Protein AF-A0ABD2MYH6-F1 (afdb_monomer)

pLDDT: mean 81.98, std 14.26, range [45.81, 97.25]

Solvent-accessible surface area (backbone atoms only — not comparable to full-atom values): 6704 Å² total; per-residue (Å²): 115,68,69,63,50,51,54,53,49,54,50,49,54,50,49,52,52,52,50,51,50,56,50,49,53,55,48,53,53,48,50,55,53,48,52,44,49,50,54,25,48,55,22,52,77,70,66,36,63,67,57,22,48,52,36,52,44,59,73,54,46,82,74,52,74,79,69,76,83,60,50,56,44,98,89,66,47,72,51,85,48,70,70,59,43,53,52,52,50,51,51,52,50,63,76,69,47,91,63,75,79,72,86,70,76,77,80,81,76,79,81,126

Secondary structure (DSSP, 8-state):
-HHHHHHHHHHHHHHHHHHHHHHHHHHHHHHHHHHHHHHHHHHHHTT-HHHHHHHHHHHHHTT-------PBPTTSPBP-SHHHHHHHHHHHHHHH-------S--------

Radius of gyration: 27.97 Å; Cα contacts (8 Å, |Δi|>4): 38; chains: 1; bounding box: 56×51×84 Å

Structure (mmCIF, N/CA/C/O backbone):
data_AF-A0ABD2MYH6-F1
#
_entry.id   AF-A0ABD2MYH6-F1
#
loop_
_atom_site.group_PDB
_atom_site.id
_atom_site.type_symbol
_atom_site.label_atom_id
_atom_site.label_alt_id
_atom_site.label_comp_id
_atom_site.label_asym_id
_atom_site.label_entity_id
_atom_site.label_seq_id
_atom_site.pdbx_PDB_ins_code
_atom_site.Cartn_x
_atom_site.Cartn_y
_atom_site.Cartn_z
_atom_site.occupancy
_atom_site.B_iso_or_equiv
_atom_site.auth_seq_id
_atom_site.auth_comp_id
_atom_site.auth_asym_id
_atom_site.auth_atom_id
_atom_site.pdbx_PDB_model_num
ATOM 1 N N . MET A 1 1 ? 24.288 6.250 -42.002 1.00 59.28 1 MET A N 1
ATOM 2 C CA . MET A 1 1 ? 23.426 5.039 -42.004 1.00 59.28 1 MET A CA 1
ATOM 3 C C . MET A 1 1 ? 23.497 4.265 -40.683 1.00 59.28 1 MET A C 1
ATOM 5 O O . MET A 1 1 ? 22.442 4.050 -40.097 1.00 59.28 1 MET A O 1
ATOM 9 N N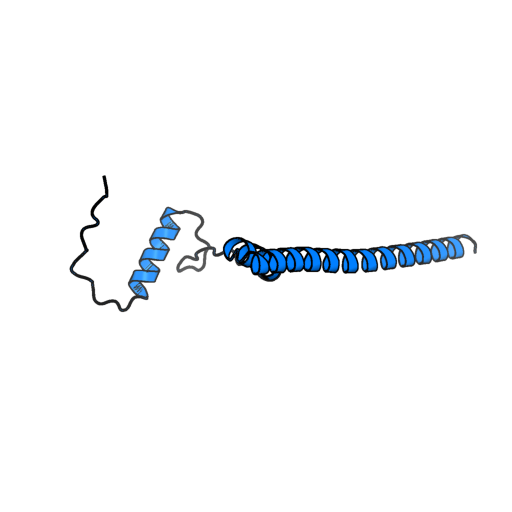 . LYS A 1 2 ? 24.693 3.926 -40.167 1.00 65.50 2 LYS A N 1
ATOM 10 C CA . LYS A 1 2 ? 24.880 3.158 -38.913 1.00 65.50 2 LYS A CA 1
ATOM 11 C C . LYS A 1 2 ? 24.293 3.826 -37.652 1.00 65.50 2 LYS A C 1
ATOM 13 O O . LYS A 1 2 ? 23.565 3.171 -36.916 1.00 65.50 2 LYS A O 1
ATOM 18 N N . ASP A 1 3 ? 24.460 5.138 -37.472 1.00 76.12 3 ASP A N 1
ATOM 19 C CA . ASP A 1 3 ? 23.901 5.865 -36.308 1.00 76.12 3 ASP A CA 1
ATOM 20 C C . ASP A 1 3 ? 22.373 5.832 -36.210 1.00 76.12 3 ASP A C 1
ATOM 22 O O . ASP A 1 3 ? 21.802 5.783 -35.120 1.00 76.12 3 ASP A O 1
ATOM 26 N N . LYS A 1 4 ? 21.680 5.841 -37.354 1.00 82.06 4 LYS A N 1
ATOM 27 C CA . LYS A 1 4 ? 20.212 5.785 -37.390 1.00 82.06 4 LYS A CA 1
ATOM 28 C C . LYS A 1 4 ? 19.701 4.389 -37.019 1.00 82.06 4 LYS A C 1
ATOM 30 O O . LYS A 1 4 ? 18.633 4.276 -36.422 1.00 82.06 4 LYS A O 1
ATOM 35 N N . GLN A 1 5 ? 20.460 3.345 -37.353 1.00 83.25 5 GLN A N 1
ATOM 36 C CA . GLN A 1 5 ? 20.192 1.974 -36.914 1.00 83.25 5 GLN A CA 1
ATOM 37 C C . GLN A 1 5 ? 20.462 1.805 -35.419 1.00 83.25 5 GLN A C 1
ATOM 39 O O . GLN A 1 5 ? 19.584 1.306 -34.726 1.00 83.25 5 GLN A O 1
ATOM 44 N N . MET A 1 6 ? 21.593 2.308 -34.912 1.00 88.25 6 MET A N 1
ATOM 45 C CA . MET A 1 6 ? 21.925 2.252 -33.483 1.00 88.25 6 MET A CA 1
ATOM 46 C C . MET A 1 6 ? 20.864 2.963 -32.629 1.00 88.25 6 MET A C 1
ATOM 48 O O . MET A 1 6 ? 20.346 2.398 -31.673 1.00 88.25 6 MET A O 1
ATOM 52 N N . LYS A 1 7 ? 20.438 4.172 -33.028 1.00 89.44 7 LYS A N 1
ATOM 53 C CA . LYS A 1 7 ? 19.351 4.894 -32.342 1.00 89.44 7 LYS A CA 1
ATOM 54 C C . LYS A 1 7 ? 18.035 4.114 -32.332 1.00 89.44 7 LYS A C 1
ATOM 56 O O . LYS A 1 7 ? 17.349 4.101 -31.317 1.00 89.44 7 LYS A O 1
ATOM 61 N N . ARG A 1 8 ? 17.673 3.469 -33.447 1.00 90.44 8 ARG A N 1
ATOM 62 C CA . ARG A 1 8 ? 16.462 2.634 -33.526 1.00 90.44 8 ARG A CA 1
ATOM 63 C C . ARG A 1 8 ? 16.560 1.396 -32.640 1.00 90.44 8 ARG A C 1
ATOM 65 O O . ARG A 1 8 ? 15.558 1.020 -32.048 1.00 90.44 8 ARG A O 1
ATOM 72 N N . GLN A 1 9 ? 17.737 0.786 -32.556 1.00 92.75 9 GLN A N 1
ATOM 73 C CA . GLN A 1 9 ? 17.976 -0.381 -31.717 1.00 92.75 9 GLN A CA 1
ATOM 74 C C . GLN A 1 9 ? 17.850 -0.016 -30.231 1.00 92.75 9 GLN A C 1
ATOM 76 O O . GLN A 1 9 ? 17.020 -0.592 -29.535 1.00 92.75 9 GLN A O 1
ATOM 81 N N . ASN A 1 10 ? 18.521 1.054 -29.800 1.00 92.06 10 ASN A N 1
ATOM 82 C CA . ASN A 1 10 ? 18.429 1.551 -28.424 1.00 92.06 10 ASN A CA 1
ATOM 83 C C . ASN A 1 10 ? 16.991 1.949 -28.039 1.00 92.06 10 ASN A C 1
ATOM 85 O O . ASN A 1 10 ? 16.566 1.742 -26.907 1.00 92.06 10 ASN A O 1
ATOM 89 N N . GLN A 1 11 ? 16.212 2.513 -28.972 1.00 92.75 11 GLN A N 1
ATOM 90 C CA . GLN A 1 11 ? 14.798 2.835 -28.732 1.00 92.75 11 GLN A CA 1
ATOM 91 C C . GLN A 1 11 ? 13.930 1.587 -28.536 1.00 92.75 11 GLN A C 1
ATOM 93 O O . GLN A 1 11 ? 13.025 1.612 -27.704 1.00 92.75 11 GLN A O 1
ATOM 98 N N . LYS A 1 12 ? 14.192 0.511 -29.287 1.00 95.56 12 LYS A N 1
ATOM 99 C CA . LYS A 1 12 ? 13.486 -0.766 -29.117 1.00 95.56 12 LYS A CA 1
ATOM 100 C C . LYS A 1 12 ? 13.807 -1.391 -27.766 1.00 95.56 12 LYS A C 1
ATOM 102 O O . LYS A 1 12 ? 12.885 -1.698 -27.022 1.00 95.56 12 LYS A O 1
ATOM 107 N N . GLU A 1 13 ? 15.087 -1.467 -27.417 1.00 95.44 13 GLU A N 1
ATOM 108 C CA . GLU A 1 13 ? 15.541 -2.002 -26.128 1.00 95.44 13 GLU A CA 1
ATOM 109 C C . GLU A 1 13 ? 14.956 -1.207 -24.954 1.00 95.44 13 GLU A C 1
ATOM 111 O O . GLU A 1 13 ? 14.435 -1.779 -23.997 1.00 95.44 13 GLU A O 1
ATOM 116 N N . TYR A 1 14 ? 14.936 0.127 -25.052 1.00 95.62 14 TYR A N 1
ATOM 117 C CA . TYR A 1 14 ? 14.288 0.967 -24.047 1.00 95.62 14 TYR A CA 1
ATOM 118 C C . TYR A 1 14 ? 12.782 0.689 -23.937 1.00 95.62 14 TYR A C 1
ATOM 120 O O . TYR A 1 14 ? 12.248 0.616 -22.829 1.00 95.62 14 TYR A O 1
ATOM 128 N N . ALA A 1 15 ? 12.084 0.528 -25.065 1.00 96.38 15 ALA A N 1
ATOM 129 C CA . ALA A 1 15 ? 10.656 0.225 -25.074 1.00 96.38 15 ALA A CA 1
ATOM 130 C C . ALA A 1 15 ? 10.360 -1.147 -24.449 1.00 96.38 15 ALA A C 1
ATOM 132 O O . ALA A 1 15 ? 9.428 -1.264 -23.655 1.00 96.38 15 ALA A O 1
ATOM 133 N N . GLU A 1 16 ? 11.171 -2.160 -24.749 1.00 96.50 16 GLU A N 1
ATOM 134 C CA . GLU A 1 16 ? 11.069 -3.504 -24.172 1.00 96.50 16 GLU A CA 1
ATOM 135 C C . GLU A 1 16 ? 11.266 -3.478 -22.653 1.00 96.50 16 GLU A C 1
ATOM 137 O O . GLU A 1 16 ? 10.396 -3.943 -21.910 1.00 96.50 16 GLU A O 1
ATOM 142 N N . CYS A 1 17 ? 12.333 -2.832 -22.174 1.00 96.38 17 CYS A N 1
ATOM 143 C CA . CYS A 1 17 ? 12.582 -2.646 -20.744 1.00 96.38 17 CYS A CA 1
ATOM 144 C C . CYS A 1 17 ? 11.451 -1.859 -20.061 1.00 96.38 17 CYS A C 1
ATOM 146 O O . CYS A 1 17 ? 10.958 -2.256 -19.006 1.00 96.38 17 CYS A O 1
ATOM 148 N N . SER A 1 18 ? 10.981 -0.772 -20.677 1.00 95.69 18 SER A N 1
ATOM 149 C CA . SER A 1 18 ? 9.851 0.034 -20.194 1.00 95.69 18 SER A CA 1
ATOM 150 C C . SER A 1 18 ? 8.569 -0.792 -20.052 1.00 95.69 18 SER A C 1
ATOM 152 O O . SER A 1 18 ? 7.868 -0.706 -19.037 1.00 95.69 18 SER A O 1
ATOM 154 N N . MET A 1 19 ? 8.261 -1.635 -21.040 1.00 96.94 19 MET A N 1
ATOM 1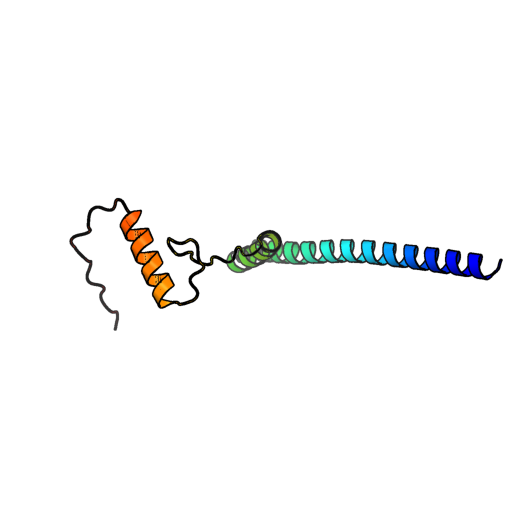55 C CA . MET A 1 19 ? 7.116 -2.540 -20.970 1.00 96.94 19 MET A CA 1
ATOM 156 C C . MET A 1 19 ? 7.278 -3.562 -19.847 1.00 96.94 19 MET A C 1
ATOM 158 O O . MET A 1 19 ? 6.340 -3.733 -19.065 1.00 96.94 19 MET A O 1
ATOM 162 N N . ALA A 1 20 ? 8.450 -4.189 -19.729 1.00 97.25 20 ALA A N 1
ATOM 163 C CA . ALA A 1 20 ? 8.741 -5.161 -18.679 1.00 97.25 20 ALA A CA 1
ATOM 164 C C . ALA A 1 20 ? 8.569 -4.548 -17.281 1.00 97.25 20 ALA A C 1
ATOM 166 O O . ALA A 1 20 ? 7.845 -5.098 -16.448 1.00 97.25 20 ALA A O 1
ATOM 167 N N . VAL A 1 21 ? 9.119 -3.351 -17.054 1.00 96.88 21 VAL A N 1
ATOM 168 C CA . VAL A 1 21 ? 8.961 -2.604 -15.796 1.00 96.88 21 VAL A CA 1
ATOM 169 C C . VAL A 1 21 ? 7.487 -2.320 -15.509 1.00 96.88 21 VAL A C 1
ATOM 171 O O . VAL A 1 21 ? 7.003 -2.579 -14.408 1.00 96.88 21 VAL A O 1
ATOM 174 N N . ARG A 1 22 ? 6.719 -1.849 -16.499 1.00 96.25 22 ARG A N 1
ATOM 175 C CA . ARG A 1 22 ? 5.280 -1.592 -16.321 1.00 96.25 22 ARG A CA 1
ATOM 176 C C . ARG A 1 22 ? 4.491 -2.862 -16.006 1.00 96.25 22 ARG A C 1
ATOM 178 O O . ARG A 1 22 ? 3.475 -2.781 -15.317 1.00 96.25 22 ARG A O 1
ATOM 185 N N . ILE A 1 23 ? 4.881 -4.014 -16.546 1.00 96.81 23 ILE A N 1
ATOM 186 C CA . ILE A 1 23 ? 4.253 -5.303 -16.229 1.00 96.81 23 ILE A CA 1
ATOM 187 C C . ILE A 1 23 ? 4.600 -5.707 -14.793 1.00 96.81 23 ILE A C 1
ATOM 189 O O . ILE A 1 23 ? 3.680 -6.007 -14.031 1.00 96.81 23 ILE A O 1
ATOM 193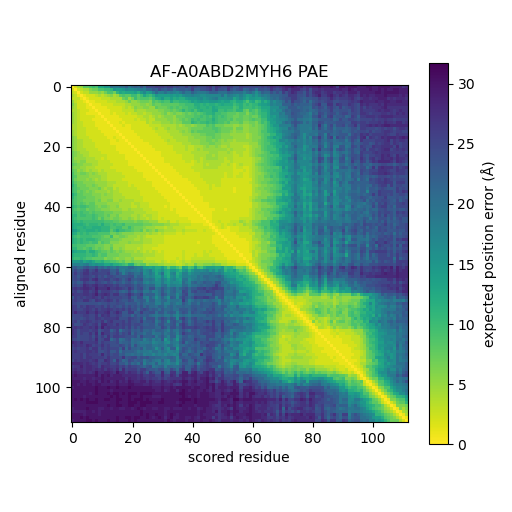 N N . SER A 1 24 ? 5.875 -5.614 -14.399 1.00 96.75 24 SER A N 1
ATOM 194 C CA . SER A 1 24 ? 6.326 -5.905 -13.032 1.00 96.75 24 SER A CA 1
ATOM 195 C C . SER A 1 24 ? 5.595 -5.048 -12.008 1.00 96.75 24 SER A C 1
ATOM 197 O O . SER A 1 24 ? 4.962 -5.587 -11.113 1.00 96.75 24 SER A O 1
ATOM 199 N N . ILE A 1 25 ? 5.531 -3.727 -12.209 1.00 96.75 25 ILE A N 1
ATOM 200 C CA . ILE A 1 25 ? 4.838 -2.811 -11.288 1.00 96.75 25 ILE A CA 1
ATOM 201 C C . ILE A 1 25 ? 3.366 -3.201 -11.107 1.00 96.75 25 ILE A C 1
ATOM 203 O O . ILE A 1 25 ? 2.816 -3.093 -10.011 1.00 96.75 25 ILE A O 1
ATOM 207 N N . ARG A 1 26 ? 2.685 -3.632 -12.176 1.00 95.62 26 ARG A N 1
ATOM 208 C CA . ARG A 1 26 ? 1.289 -4.082 -12.070 1.00 95.62 26 ARG A CA 1
ATOM 209 C C . ARG A 1 26 ? 1.179 -5.391 -11.298 1.00 95.62 26 ARG A C 1
ATOM 211 O O . ARG A 1 26 ? 0.230 -5.535 -10.533 1.00 95.62 26 ARG A O 1
ATOM 218 N N . LYS A 1 27 ? 2.120 -6.314 -11.500 1.00 97.25 27 LYS A N 1
ATOM 219 C CA . LYS A 1 27 ? 2.192 -7.577 -10.763 1.00 97.25 27 LYS A CA 1
ATOM 220 C C . LYS A 1 27 ? 2.463 -7.325 -9.281 1.00 97.25 27 LYS A C 1
ATOM 222 O O . LYS A 1 27 ? 1.690 -7.784 -8.457 1.00 97.25 27 LYS A O 1
ATOM 227 N N . ASP A 1 28 ? 3.452 -6.504 -8.954 1.00 96.12 28 ASP A N 1
ATOM 228 C CA . ASP A 1 28 ? 3.815 -6.177 -7.572 1.00 96.12 28 ASP A CA 1
ATOM 229 C C . ASP A 1 28 ? 2.661 -5.498 -6.831 1.00 96.12 28 ASP A C 1
ATOM 231 O O . ASP A 1 28 ? 2.364 -5.837 -5.689 1.00 96.12 28 ASP A O 1
ATOM 235 N N . LYS A 1 29 ? 1.931 -4.595 -7.503 1.00 92.12 29 LYS A N 1
ATOM 236 C CA . LYS A 1 29 ? 0.711 -3.997 -6.940 1.00 92.12 29 LYS A CA 1
ATOM 237 C C . LYS A 1 29 ? -0.366 -5.037 -6.635 1.00 92.12 29 LYS A C 1
ATOM 239 O O . LYS A 1 29 ? -1.006 -4.929 -5.594 1.00 92.12 29 LYS A O 1
ATOM 244 N N . ARG A 1 30 ? -0.586 -6.010 -7.527 1.00 94.56 30 ARG A N 1
ATOM 245 C CA . ARG A 1 30 ? -1.549 -7.099 -7.290 1.00 94.56 30 ARG A CA 1
ATOM 246 C C . ARG A 1 30 ? -1.098 -7.974 -6.130 1.00 94.56 30 ARG A C 1
ATOM 248 O O . ARG A 1 30 ? -1.876 -8.146 -5.205 1.00 94.56 30 ARG A O 1
ATOM 255 N N . ASN A 1 31 ? 0.166 -8.393 -6.126 1.00 96.38 31 ASN A N 1
ATOM 256 C CA . ASN A 1 31 ? 0.744 -9.195 -5.052 1.00 96.38 31 ASN A CA 1
ATOM 257 C C . ASN A 1 31 ? 0.600 -8.496 -3.695 1.00 96.38 31 ASN A C 1
ATOM 259 O O . ASN A 1 31 ? 0.181 -9.117 -2.732 1.00 96.38 31 ASN A O 1
ATOM 263 N N . CYS A 1 32 ? 0.883 -7.192 -3.617 1.00 92.75 32 CYS A N 1
ATOM 264 C CA . CYS A 1 32 ? 0.720 -6.416 -2.387 1.00 92.75 32 CYS A CA 1
ATOM 265 C C . CYS A 1 32 ? -0.732 -6.442 -1.875 1.00 92.75 32 CYS A C 1
ATOM 267 O O . CYS A 1 32 ? -0.981 -6.704 -0.698 1.00 92.75 32 CYS A O 1
ATOM 269 N N . VAL A 1 33 ? -1.706 -6.221 -2.763 1.00 93.19 33 VAL A N 1
ATOM 270 C CA . VAL A 1 33 ? -3.132 -6.276 -2.404 1.00 93.19 33 VAL A CA 1
ATOM 271 C C . VAL A 1 33 ? -3.545 -7.687 -1.984 1.00 93.19 33 VAL A C 1
ATOM 273 O O . VAL A 1 33 ? -4.228 -7.834 -0.975 1.00 93.19 33 VAL A O 1
ATOM 276 N N . GLU A 1 34 ? -3.111 -8.710 -2.719 1.00 95.12 34 GLU A N 1
ATOM 277 C CA . GLU A 1 34 ? -3.377 -10.118 -2.412 1.00 95.12 34 GLU A CA 1
ATOM 278 C C . GLU A 1 34 ? -2.798 -10.514 -1.052 1.00 95.12 34 GLU A C 1
ATOM 280 O O . GLU A 1 34 ? -3.509 -11.110 -0.253 1.00 95.12 34 GLU A O 1
ATOM 285 N N . THR A 1 35 ? -1.565 -10.109 -0.725 1.00 95.31 35 THR A N 1
ATOM 286 C CA . THR A 1 35 ? -0.959 -10.411 0.582 1.00 95.31 35 THR A CA 1
ATOM 287 C C . THR A 1 35 ? -1.757 -9.825 1.743 1.00 95.31 35 THR A C 1
ATOM 289 O O . THR A 1 35 ? -2.018 -10.524 2.716 1.00 95.31 35 THR A O 1
ATOM 292 N N . ILE A 1 36 ? -2.213 -8.573 1.619 1.00 94.19 36 ILE A N 1
ATOM 293 C CA . ILE A 1 36 ? -3.017 -7.918 2.659 1.00 94.19 36 ILE A CA 1
ATOM 294 C C . ILE A 1 36 ? -4.395 -8.590 2.767 1.00 94.19 36 ILE A C 1
ATOM 296 O O . ILE A 1 36 ? -4.914 -8.772 3.866 1.00 94.19 36 ILE A O 1
ATOM 300 N N . ALA A 1 37 ? -4.991 -8.979 1.635 1.00 94.50 37 ALA A N 1
ATOM 301 C CA . ALA A 1 37 ? -6.265 -9.692 1.614 1.00 94.50 37 ALA A CA 1
ATOM 302 C C . ALA A 1 37 ? -6.163 -11.082 2.262 1.00 94.50 37 ALA A C 1
ATOM 304 O O . ALA A 1 37 ? -7.038 -11.435 3.048 1.00 94.50 37 ALA A O 1
ATOM 305 N N . CYS A 1 38 ? -5.087 -11.831 1.999 1.00 96.25 38 CYS A N 1
ATOM 306 C CA . CYS A 1 38 ? -4.830 -13.114 2.653 1.00 96.25 38 CYS A CA 1
ATOM 307 C C . CYS A 1 38 ? -4.684 -12.948 4.169 1.00 96.25 38 CYS A C 1
ATOM 309 O O . CYS A 1 38 ? -5.360 -13.647 4.916 1.00 96.25 38 CYS A O 1
ATOM 311 N N . SER A 1 39 ? -3.897 -11.974 4.640 1.00 94.94 39 SER A N 1
ATOM 312 C CA . SER A 1 39 ? -3.784 -11.696 6.080 1.00 94.94 39 SER A CA 1
ATOM 313 C C . SER A 1 39 ? -5.124 -11.295 6.707 1.00 94.94 39 SER A C 1
ATOM 315 O O . SER A 1 39 ? -5.430 -11.701 7.825 1.00 94.94 39 SER A O 1
ATOM 317 N N . ALA A 1 40 ? -5.961 -10.538 5.988 1.00 94.75 40 ALA A N 1
ATOM 318 C CA . ALA A 1 40 ? -7.307 -10.204 6.454 1.00 94.75 40 ALA A CA 1
ATOM 319 C C . ALA A 1 40 ? -8.214 -11.443 6.566 1.00 94.75 40 ALA A C 1
ATOM 321 O O . ALA A 1 40 ? -9.012 -11.525 7.499 1.00 94.75 40 ALA A O 1
ATOM 322 N N . GLN A 1 41 ? -8.097 -12.392 5.633 1.00 95.19 41 GLN A N 1
ATOM 323 C CA . GLN A 1 41 ? -8.832 -13.656 5.675 1.00 95.19 41 GLN A CA 1
ATOM 324 C C . GLN A 1 41 ? -8.373 -14.522 6.853 1.00 95.19 41 GLN A C 1
ATOM 326 O O . GLN A 1 41 ? -9.209 -14.984 7.620 1.00 95.19 41 GLN A O 1
ATOM 331 N N . GLU A 1 42 ? -7.064 -14.667 7.063 1.00 96.81 42 GLU A N 1
ATOM 332 C CA . GLU A 1 42 ? -6.528 -15.409 8.211 1.00 96.81 42 GLU A CA 1
ATOM 333 C C . GLU A 1 42 ? -6.974 -14.812 9.554 1.00 96.81 42 GLU A C 1
ATOM 335 O O . GLU A 1 42 ? -7.270 -15.550 10.494 1.00 96.81 42 GLU A O 1
ATOM 340 N N . ALA A 1 43 ? -7.035 -13.481 9.657 1.00 95.62 43 ALA A N 1
ATOM 341 C CA . ALA A 1 43 ? -7.562 -12.804 10.839 1.00 95.62 43 ALA A CA 1
ATOM 342 C C . ALA A 1 43 ? -9.059 -13.093 11.040 1.00 95.62 43 ALA A C 1
ATOM 344 O O . ALA A 1 43 ? -9.491 -13.341 12.165 1.00 95.62 43 ALA A O 1
ATOM 345 N N . ALA A 1 44 ? -9.845 -13.127 9.957 1.00 94.81 44 ALA A N 1
ATOM 346 C CA . ALA A 1 44 ? -11.256 -13.506 10.009 1.00 94.81 44 ALA A CA 1
ATOM 347 C C . ALA A 1 44 ? -11.442 -14.950 10.498 1.00 94.81 44 ALA A C 1
ATOM 349 O O . ALA A 1 44 ? -12.273 -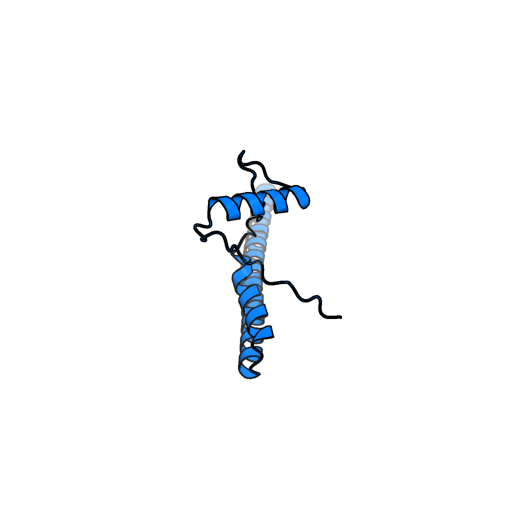15.193 11.370 1.00 94.81 44 ALA A O 1
ATOM 350 N N . ASP A 1 45 ? -10.623 -15.880 10.000 1.00 96.94 45 ASP A N 1
ATOM 351 C CA . ASP A 1 45 ? -10.653 -17.293 10.395 1.00 96.94 45 ASP A CA 1
ATOM 352 C C . ASP A 1 45 ? -10.285 -17.482 11.878 1.00 96.94 45 ASP A C 1
ATOM 354 O O . ASP A 1 45 ? -10.835 -18.346 12.561 1.00 96.94 45 ASP A O 1
ATOM 358 N N . LYS A 1 46 ? -9.390 -16.637 12.405 1.00 96.38 46 LYS A N 1
ATOM 359 C CA . LYS A 1 46 ? -9.020 -16.590 13.832 1.00 96.38 46 LYS A CA 1
ATOM 360 C C . LYS A 1 46 ? -10.008 -15.795 14.693 1.00 96.38 46 LYS A C 1
ATOM 362 O O . LYS A 1 46 ? -9.832 -15.731 15.908 1.00 96.38 46 LYS A O 1
ATOM 367 N N . ASN A 1 47 ? -11.040 -15.207 14.085 1.00 95.25 47 ASN A N 1
ATOM 368 C CA . ASN A 1 47 ? -11.997 -14.306 14.725 1.00 95.25 47 ASN A CA 1
ATOM 369 C C . ASN A 1 47 ? -11.339 -13.058 15.366 1.00 95.25 47 ASN A C 1
ATOM 371 O O . ASN A 1 47 ? -11.883 -12.460 16.296 1.00 95.25 47 ASN A O 1
ATOM 375 N N . ASP A 1 48 ? -10.172 -12.643 14.856 1.00 96.31 48 ASP A N 1
ATOM 376 C CA . ASP A 1 48 ? -9.474 -11.422 15.263 1.00 96.31 48 ASP A CA 1
ATOM 377 C C . ASP A 1 48 ? -10.024 -10.216 14.487 1.00 96.31 48 ASP A C 1
ATOM 379 O O . ASP A 1 48 ? -9.560 -9.826 13.410 1.00 96.31 48 ASP A O 1
ATOM 383 N N . SER A 1 49 ? -11.070 -9.621 15.057 1.00 93.19 49 SER A N 1
ATOM 384 C CA . SER A 1 49 ? -11.715 -8.431 14.500 1.00 93.19 49 SER A CA 1
ATOM 385 C C . SER A 1 49 ? -10.804 -7.196 14.438 1.00 93.19 49 SER A C 1
ATOM 387 O O . SER A 1 49 ? -10.994 -6.350 13.556 1.00 93.19 49 SER A O 1
ATOM 389 N N . GLU A 1 50 ? -9.814 -7.079 15.332 1.00 93.75 50 GLU A N 1
ATOM 390 C CA . GLU A 1 50 ? -8.915 -5.926 15.371 1.00 93.75 50 GLU A CA 1
ATOM 391 C C . GLU A 1 50 ? -7.953 -5.974 14.182 1.00 93.75 50 GLU A C 1
ATOM 393 O O . GLU A 1 50 ? -7.818 -4.991 13.440 1.00 93.75 50 GLU A O 1
ATOM 398 N N . GLU A 1 51 ? -7.318 -7.125 13.963 1.00 93.75 51 GLU A N 1
ATOM 399 C CA . GLU A 1 51 ? -6.404 -7.327 12.846 1.00 93.75 51 GLU A CA 1
ATOM 400 C C . GLU A 1 51 ? -7.142 -7.263 11.503 1.00 93.75 51 GLU A C 1
ATOM 402 O O . GLU A 1 51 ? -6.714 -6.532 10.604 1.00 93.75 51 GLU A O 1
ATOM 407 N N . LEU A 1 52 ? -8.319 -7.891 11.395 1.00 95.12 52 LEU A N 1
ATOM 408 C CA . LEU A 1 52 ? -9.177 -7.791 10.210 1.00 95.12 52 LEU A CA 1
ATOM 409 C C . LEU A 1 52 ? -9.470 -6.327 9.860 1.00 95.12 52 LEU A C 1
ATOM 411 O O . LEU A 1 52 ? -9.302 -5.908 8.708 1.00 95.12 52 LEU A O 1
ATOM 415 N N . TYR A 1 53 ? -9.871 -5.516 10.846 1.00 91.31 53 TYR A N 1
ATOM 416 C CA . TYR A 1 53 ? -10.164 -4.103 10.619 1.00 91.31 53 TYR A CA 1
ATOM 417 C C . TYR A 1 53 ? -8.924 -3.321 10.174 1.00 91.31 53 TYR A C 1
ATOM 419 O O . TYR A 1 53 ? -9.031 -2.497 9.261 1.00 91.31 53 TYR A O 1
ATOM 427 N N . LYS A 1 54 ? -7.748 -3.584 10.761 1.00 91.38 54 LYS A N 1
ATOM 428 C CA . LYS A 1 54 ? -6.479 -2.950 10.360 1.00 91.38 54 LYS A CA 1
ATOM 429 C C . LYS A 1 54 ? -6.124 -3.267 8.906 1.00 91.38 54 LYS A C 1
ATOM 431 O O . LYS A 1 54 ? -5.906 -2.332 8.133 1.00 91.38 54 LYS A O 1
ATOM 436 N N . GLN A 1 55 ? -6.152 -4.540 8.505 1.00 92.94 55 GLN A N 1
ATOM 437 C CA . GLN A 1 55 ? -5.837 -4.960 7.131 1.00 92.94 55 GLN A CA 1
ATOM 438 C C . GLN A 1 55 ? -6.850 -4.389 6.126 1.00 92.94 55 GLN A C 1
ATOM 440 O O . GLN A 1 55 ? -6.489 -3.786 5.110 1.00 92.94 55 GLN A O 1
ATOM 445 N N . ARG A 1 56 ? -8.149 -4.462 6.448 1.00 90.00 56 ARG A N 1
ATOM 446 C CA . ARG 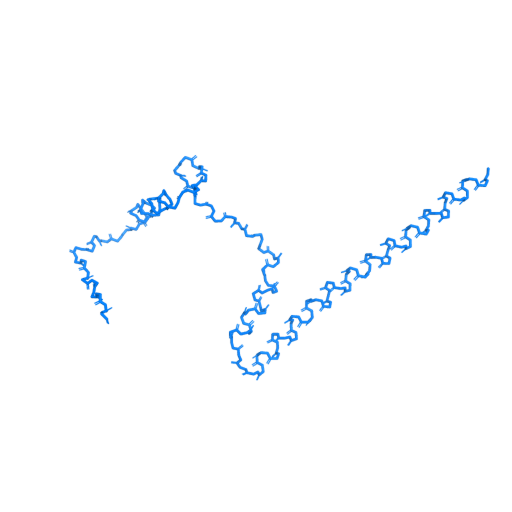A 1 56 ? -9.219 -3.856 5.640 1.00 90.00 56 ARG A CA 1
ATOM 447 C C . ARG A 1 56 ? -9.057 -2.345 5.521 1.00 90.00 56 ARG A C 1
ATOM 449 O O . ARG A 1 56 ? -9.313 -1.772 4.458 1.00 90.00 56 ARG A O 1
ATOM 456 N N . ARG A 1 57 ? -8.653 -1.674 6.602 1.00 87.44 57 ARG A N 1
ATOM 457 C CA . ARG A 1 57 ? -8.366 -0.239 6.592 1.00 87.44 57 ARG A CA 1
ATOM 458 C C . ARG A 1 57 ? -7.191 0.054 5.669 1.00 87.44 57 ARG A C 1
ATOM 460 O O . ARG A 1 57 ? -7.339 0.937 4.838 1.00 87.44 57 ARG A O 1
ATOM 467 N N . GLN A 1 58 ? -6.104 -0.712 5.731 1.00 87.88 58 GLN A N 1
ATOM 468 C CA . GLN A 1 58 ? -4.947 -0.566 4.842 1.00 87.88 58 GLN A CA 1
ATOM 469 C C . GLN A 1 58 ? -5.326 -0.698 3.354 1.00 87.88 58 GLN A C 1
ATOM 471 O O . GLN A 1 58 ? -4.899 0.120 2.538 1.00 87.88 58 GLN A O 1
ATOM 476 N N . LEU A 1 59 ? -6.207 -1.644 3.002 1.00 87.00 59 LEU A N 1
ATOM 477 C CA . LEU A 1 59 ? -6.759 -1.770 1.641 1.00 87.00 59 LEU A CA 1
ATOM 478 C C . LEU A 1 59 ? -7.587 -0.545 1.212 1.00 87.00 59 LEU A C 1
ATOM 480 O O . LEU A 1 59 ? -7.579 -0.149 0.044 1.00 87.00 59 LEU A O 1
ATOM 484 N N . GLY A 1 60 ? -8.330 0.054 2.146 1.00 80.12 60 GLY A N 1
ATOM 485 C CA . GLY A 1 60 ? -9.187 1.213 1.894 1.00 80.12 60 GLY A CA 1
ATOM 486 C C . GLY A 1 60 ? -8.467 2.567 1.915 1.00 80.12 60 GLY A C 1
ATOM 487 O O . GLY A 1 60 ? -8.924 3.502 1.251 1.00 80.12 60 GLY A O 1
ATOM 488 N N . ASP A 1 61 ? -7.365 2.685 2.659 1.00 69.38 61 ASP A N 1
ATOM 489 C CA . ASP A 1 61 ? -6.715 3.967 2.970 1.00 69.38 61 ASP A CA 1
ATOM 490 C C . ASP A 1 61 ? -5.904 4.521 1.792 1.00 69.38 61 ASP A C 1
ATOM 492 O O . ASP A 1 61 ? -5.831 5.730 1.604 1.00 69.38 61 ASP A O 1
ATOM 496 N N . ASN A 1 62 ? -5.430 3.663 0.881 1.00 60.62 62 ASN A N 1
ATOM 497 C CA . ASN A 1 62 ? -4.734 4.105 -0.337 1.00 60.62 62 ASN A CA 1
ATOM 498 C C . ASN A 1 62 ? -5.586 5.014 -1.250 1.00 60.62 62 ASN A C 1
ATOM 500 O O . ASN A 1 62 ? -5.052 5.683 -2.135 1.00 60.62 62 ASN A O 1
ATOM 504 N N . ARG A 1 63 ? -6.916 5.035 -1.070 1.00 57.56 63 ARG A N 1
ATOM 505 C CA . ARG A 1 63 ? -7.836 5.885 -1.846 1.00 57.56 63 ARG A CA 1
ATOM 506 C C . ARG A 1 63 ? -8.255 7.160 -1.133 1.00 57.56 63 ARG A C 1
ATOM 508 O O . ARG A 1 63 ? -8.739 8.081 -1.791 1.00 57.56 63 ARG A O 1
ATOM 515 N N . ARG A 1 64 ? -8.076 7.249 0.184 1.00 58.59 64 ARG A N 1
ATOM 516 C CA . ARG A 1 64 ? -8.340 8.490 0.899 1.00 58.59 64 ARG A CA 1
ATOM 517 C C . ARG A 1 64 ? -7.018 9.226 0.981 1.00 58.59 64 ARG A C 1
ATOM 519 O O . ARG A 1 64 ? -6.221 8.986 1.877 1.00 58.59 64 ARG A O 1
ATOM 526 N N . LYS A 1 65 ? -6.799 10.184 0.071 1.00 59.38 65 LYS A N 1
ATOM 527 C CA . LYS A 1 65 ? -5.950 11.325 0.439 1.00 59.38 65 L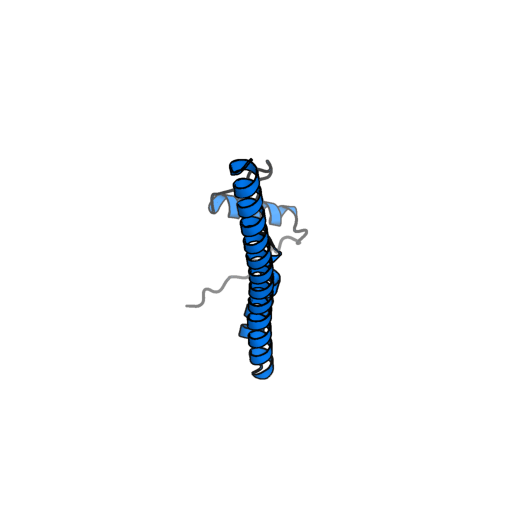YS A CA 1
ATOM 528 C C . LYS A 1 65 ? -6.443 11.737 1.819 1.00 59.38 65 LYS A C 1
ATOM 530 O O . LYS A 1 65 ? -7.641 12.015 1.944 1.00 59.38 65 LYS A O 1
ATOM 535 N N . LYS A 1 66 ? -5.579 11.689 2.839 1.00 58.47 66 LYS A N 1
ATOM 536 C CA . LYS A 1 66 ? -5.852 12.374 4.097 1.00 58.47 66 LYS A CA 1
ATOM 537 C C . LYS A 1 66 ? -6.175 13.793 3.661 1.00 58.47 66 LYS A C 1
ATOM 539 O O . LYS A 1 66 ? -5.291 14.529 3.236 1.00 58.47 66 LYS A O 1
ATOM 544 N N . ARG A 1 67 ? -7.467 14.121 3.591 1.00 58.56 67 ARG A N 1
ATOM 545 C CA . ARG A 1 67 ? -7.877 15.510 3.583 1.00 58.56 67 ARG A CA 1
ATOM 546 C C . ARG A 1 67 ? -7.291 15.967 4.891 1.00 58.56 67 ARG A C 1
ATOM 548 O O . ARG A 1 67 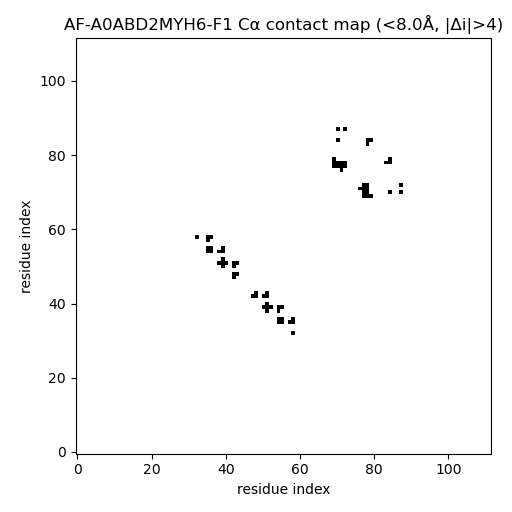? -7.668 15.410 5.921 1.00 58.56 67 ARG A O 1
ATOM 555 N N . ASP A 1 68 ? -6.273 16.810 4.811 1.00 59.03 68 ASP A N 1
ATOM 556 C CA . ASP A 1 68 ? -5.778 17.488 5.987 1.00 59.03 68 ASP A CA 1
ATOM 557 C C . ASP A 1 68 ? -7.035 18.054 6.634 1.00 59.03 68 ASP A C 1
ATOM 559 O O . ASP A 1 68 ? -7.735 18.869 6.023 1.00 59.03 68 ASP A O 1
ATOM 563 N N . LEU A 1 69 ? -7.419 17.506 7.789 1.00 65.12 69 LEU A N 1
ATOM 564 C CA . LEU A 1 69 ? -8.582 17.942 8.564 1.00 65.12 69 LEU A CA 1
ATOM 565 C C . LEU A 1 69 ? -8.210 19.260 9.243 1.00 65.12 69 LEU A C 1
ATOM 567 O O . LEU A 1 69 ? -8.393 19.448 10.438 1.00 65.12 69 LEU A O 1
ATOM 571 N N . SER A 1 70 ? -7.599 20.145 8.465 1.00 71.50 70 SER A N 1
ATOM 572 C CA . SER A 1 70 ? -7.130 21.437 8.875 1.00 71.50 70 SER A CA 1
ATOM 573 C C . SER A 1 70 ? -8.388 22.211 9.233 1.00 71.50 70 SER A C 1
ATOM 575 O O . SER A 1 70 ? -9.210 22.503 8.355 1.00 71.50 70 SER A O 1
ATOM 577 N N . ILE A 1 71 ? -8.571 22.465 10.522 1.00 74.69 71 ILE A N 1
ATOM 578 C CA . ILE A 1 71 ? -9.700 23.238 11.025 1.00 74.69 71 ILE A CA 1
ATOM 579 C C . ILE A 1 71 ? -9.559 24.635 10.438 1.00 74.69 71 ILE A C 1
ATOM 581 O O . ILE A 1 71 ? -8.493 25.244 10.527 1.00 74.69 71 ILE A O 1
ATOM 585 N N . ARG A 1 72 ? -10.604 25.101 9.756 1.00 79.44 72 ARG A N 1
ATOM 586 C CA . ARG A 1 72 ? -10.627 26.437 9.172 1.00 79.44 72 ARG A CA 1
ATOM 587 C C . ARG A 1 72 ? -11.325 27.393 10.122 1.00 79.44 72 ARG A C 1
ATOM 589 O O . ARG A 1 72 ? -12.386 27.077 10.666 1.00 79.44 72 ARG A O 1
ATOM 596 N N . ASP A 1 73 ? -10.726 28.558 10.279 1.00 76.75 73 ASP A N 1
ATOM 597 C CA . ASP A 1 73 ? -11.346 29.704 10.921 1.00 76.75 73 ASP A CA 1
ATOM 598 C C . ASP A 1 73 ? -12.549 30.205 10.096 1.00 76.75 73 ASP A C 1
ATOM 600 O O . ASP A 1 73 ? -12.754 29.791 8.949 1.00 76.75 73 ASP A O 1
ATOM 604 N N . GLU A 1 74 ? -13.346 31.104 10.663 1.00 76.69 74 GLU A N 1
ATOM 605 C CA . GLU A 1 74 ? -14.456 31.802 10.003 1.00 76.69 74 GLU A CA 1
ATOM 606 C C . GLU A 1 74 ? -14.016 32.497 8.706 1.00 76.69 74 GLU A C 1
ATOM 608 O O . GLU A 1 74 ? -14.743 32.500 7.714 1.00 76.69 74 GLU A O 1
ATOM 613 N N . ASN A 1 75 ? -12.770 32.979 8.667 1.00 76.50 75 ASN A N 1
ATOM 614 C CA . ASN A 1 75 ? -12.148 33.593 7.491 1.00 76.50 75 ASN A CA 1
ATOM 615 C C . ASN A 1 75 ? -11.639 32.576 6.448 1.00 76.50 75 ASN A C 1
ATOM 617 O O . ASN A 1 75 ? -11.021 32.948 5.451 1.00 76.50 75 ASN A O 1
ATOM 621 N N . GLY A 1 76 ? -11.844 31.274 6.677 1.00 71.88 76 GLY A N 1
ATOM 622 C CA . GLY A 1 76 ? -11.425 30.199 5.777 1.00 71.88 76 GLY A CA 1
ATOM 623 C C . GLY A 1 76 ? -9.934 29.846 5.836 1.00 71.88 76 GLY A C 1
ATOM 624 O O . GLY A 1 76 ? -9.491 28.984 5.071 1.00 71.88 76 GLY A O 1
ATOM 625 N N . LEU A 1 77 ? -9.168 30.470 6.736 1.00 80.44 77 LEU A N 1
ATOM 626 C CA . LEU A 1 77 ? -7.750 30.188 6.964 1.00 80.44 77 LEU A CA 1
ATOM 627 C C . LEU A 1 77 ? -7.569 28.958 7.855 1.00 80.44 77 LEU A C 1
ATOM 629 O O . LEU A 1 77 ? -8.315 28.747 8.805 1.00 80.44 77 LEU A O 1
ATOM 633 N N . THR A 1 78 ? -6.563 28.142 7.553 1.00 80.25 78 THR A N 1
ATOM 634 C CA . THR A 1 78 ? -6.224 26.970 8.362 1.00 80.25 78 THR A CA 1
ATOM 635 C C . THR A 1 78 ? -5.645 27.393 9.712 1.00 80.25 78 THR A C 1
ATOM 637 O O . THR A 1 78 ? -4.641 28.103 9.767 1.00 80.25 78 THR A O 1
ATOM 640 N N . VAL A 1 79 ? -6.234 26.900 10.797 1.00 80.06 79 VAL A N 1
ATOM 641 C CA . VAL A 1 79 ? -5.782 27.123 12.171 1.00 80.06 79 VAL A CA 1
ATOM 642 C C . VAL A 1 79 ? -4.690 26.112 12.516 1.00 80.06 79 VAL A C 1
ATOM 644 O O . VAL A 1 79 ? -4.922 24.902 12.497 1.00 80.06 79 VAL A O 1
ATOM 647 N N . HIS A 1 80 ? -3.488 26.603 12.820 1.00 77.75 80 HIS A N 1
ATOM 648 C CA . HIS A 1 80 ? -2.316 25.762 13.105 1.00 77.75 80 HIS A CA 1
ATOM 649 C C . HIS A 1 80 ? -2.057 25.601 14.613 1.00 77.75 80 HIS A C 1
ATOM 651 O O . HIS A 1 80 ? -1.382 24.658 15.015 1.00 77.75 80 HIS A O 1
ATOM 657 N N . ASN A 1 81 ? -2.588 26.510 15.437 1.00 83.44 81 ASN A N 1
ATOM 658 C CA . ASN A 1 81 ? -2.401 26.532 16.885 1.00 83.44 81 ASN A CA 1
ATOM 659 C C . ASN A 1 81 ? -3.496 25.717 17.600 1.00 83.44 81 ASN A C 1
ATOM 661 O O . ASN A 1 81 ? -4.682 25.894 17.326 1.00 83.44 81 ASN A O 1
ATOM 665 N N . GLU A 1 82 ? -3.113 24.852 18.540 1.00 79.50 82 GLU A N 1
ATOM 666 C CA . GLU A 1 82 ? -4.028 23.964 19.273 1.00 79.50 82 GLU A CA 1
ATOM 667 C C . GLU A 1 82 ? -5.094 24.739 20.068 1.00 79.50 82 GLU A C 1
ATOM 669 O O . GLU A 1 82 ? -6.274 24.389 20.041 1.00 79.50 82 GLU A O 1
ATOM 674 N N . GLN A 1 83 ? -4.713 25.847 20.710 1.00 82.31 83 GLN A N 1
ATOM 675 C CA . GLN A 1 83 ? -5.646 26.682 21.479 1.00 82.31 83 GLN A CA 1
ATOM 676 C C . GLN A 1 83 ? -6.719 27.325 20.591 1.00 82.31 83 GLN A C 1
ATOM 678 O O . GLN A 1 83 ? -7.894 27.384 20.952 1.00 82.31 83 GLN A O 1
ATOM 683 N N . GLU A 1 84 ? -6.324 27.782 19.405 1.00 81.75 84 GLU A N 1
ATOM 684 C CA . GLU A 1 84 ? -7.239 28.380 18.433 1.00 81.75 84 GLU A CA 1
ATOM 685 C C . GLU A 1 84 ? -8.151 27.322 17.804 1.00 81.75 84 GLU A C 1
ATOM 687 O O . GLU A 1 84 ? -9.325 27.591 17.560 1.00 81.75 84 GLU A O 1
ATOM 692 N N . GLN A 1 85 ? -7.652 26.098 17.595 1.00 83.06 85 GLN A N 1
ATOM 693 C CA . GLN A 1 85 ? -8.477 24.979 17.138 1.00 83.06 85 GLN A CA 1
ATOM 694 C C . GLN A 1 85 ? -9.573 24.654 18.155 1.00 83.06 85 GLN A C 1
ATOM 696 O O . GLN A 1 85 ? -10.731 24.507 17.767 1.00 83.06 85 GLN A O 1
ATOM 701 N N . LEU A 1 86 ? -9.235 24.583 19.448 1.00 85.00 86 LEU A N 1
ATOM 702 C CA . LEU A 1 86 ? -10.208 24.356 20.521 1.00 85.00 86 LEU A CA 1
ATOM 703 C C . LEU A 1 86 ? -11.256 25.469 20.591 1.00 85.00 86 LEU A C 1
ATOM 705 O O . LEU A 1 86 ? -12.447 25.182 20.699 1.00 85.00 86 LEU A O 1
ATOM 709 N N . LYS A 1 87 ? -1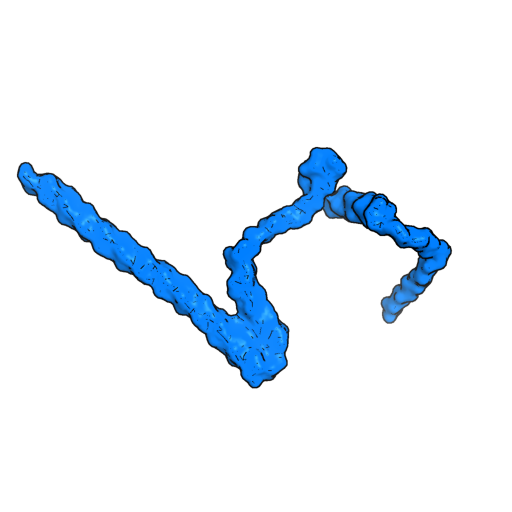0.829 26.732 20.472 1.00 85.06 87 LYS A N 1
ATOM 710 C CA . LYS A 1 87 ? -11.746 27.876 20.431 1.00 85.06 87 LYS A CA 1
ATOM 711 C C . LYS A 1 87 ? -12.706 27.782 19.241 1.00 85.06 87 LYS A C 1
ATOM 713 O O . LYS A 1 87 ? -13.913 27.924 19.419 1.00 85.06 87 LYS A O 1
ATOM 718 N N . ARG A 1 88 ? -12.190 27.442 18.057 1.00 86.75 88 ARG A N 1
ATOM 719 C CA . ARG A 1 88 ? -13.003 27.264 16.850 1.00 86.75 88 ARG A CA 1
ATOM 720 C C . ARG A 1 88 ? -13.999 26.109 16.979 1.00 86.75 88 ARG A C 1
ATOM 722 O O . ARG A 1 88 ? -15.133 26.232 16.523 1.00 86.75 88 ARG A O 1
ATOM 729 N N . TRP A 1 89 ? -13.601 24.999 17.606 1.00 82.94 89 TRP A N 1
ATOM 730 C CA . TRP A 1 89 ? -14.513 23.896 17.931 1.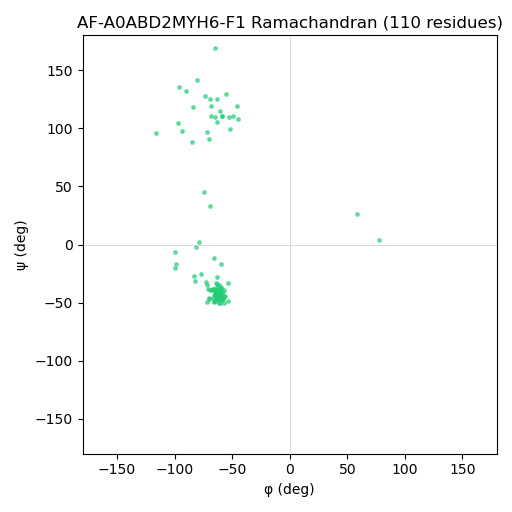00 82.94 89 TRP A CA 1
ATOM 731 C C . TRP A 1 89 ? -15.621 24.338 18.884 1.00 82.94 89 TRP A C 1
ATOM 733 O O . TRP A 1 89 ? -16.780 24.007 18.649 1.00 82.94 89 TRP A O 1
ATOM 743 N N . TYR A 1 90 ? -15.279 25.092 19.930 1.00 82.88 90 TYR A N 1
ATOM 744 C CA . TYR A 1 90 ? -16.251 25.607 20.891 1.00 82.88 90 TYR A CA 1
ATOM 745 C C . TYR A 1 90 ? -17.300 26.497 20.215 1.00 82.88 90 TYR A C 1
ATOM 747 O O . TYR A 1 90 ? -18.490 26.277 20.410 1.00 82.88 90 TYR A O 1
ATOM 755 N N . GLU A 1 91 ? -16.875 27.441 19.372 1.00 83.12 91 GLU A N 1
ATOM 756 C CA . GLU A 1 91 ? -17.777 28.298 18.588 1.00 83.12 91 GLU A CA 1
ATOM 757 C C . GLU A 1 91 ? -18.653 27.472 17.636 1.00 83.12 91 GLU A C 1
ATOM 759 O O . GLU A 1 91 ? -19.872 27.602 17.651 1.00 83.12 91 GLU A O 1
ATOM 764 N N . TYR A 1 92 ? -18.062 26.536 16.879 1.00 81.25 92 TYR A N 1
ATOM 765 C CA . TYR A 1 92 ? -18.813 25.670 15.965 1.00 81.25 92 TYR A CA 1
ATOM 766 C C . TYR A 1 92 ? -19.904 24.867 16.682 1.00 81.25 92 TYR A C 1
ATOM 768 O O . TYR A 1 92 ? -21.026 24.786 16.185 1.00 81.25 92 TYR A O 1
ATOM 776 N N . PHE A 1 93 ? -19.593 24.268 17.834 1.00 79.44 93 PHE A N 1
ATOM 777 C CA . PHE A 1 93 ? -20.581 23.526 18.614 1.00 79.44 93 PHE A CA 1
ATOM 778 C C . PHE A 1 93 ? -21.597 24.453 19.278 1.00 79.44 93 PHE A C 1
ATOM 780 O O . PHE A 1 93 ? -22.774 24.118 19.298 1.00 79.44 93 PHE A O 1
ATOM 787 N N . LYS A 1 94 ? -21.197 25.623 19.773 1.00 80.50 94 LYS A N 1
ATOM 788 C CA . LYS A 1 94 ? -22.134 26.590 20.350 1.00 80.50 94 LYS A CA 1
ATOM 789 C C . LYS A 1 94 ? -23.168 27.070 19.327 1.00 80.50 94 LYS A C 1
ATOM 791 O O . LYS A 1 94 ? -24.342 27.153 19.662 1.00 80.50 94 LYS A O 1
ATOM 796 N N . ASP A 1 95 ? -22.738 27.330 18.096 1.00 76.06 95 ASP A N 1
ATOM 797 C CA . ASP A 1 95 ? -23.604 27.883 17.052 1.00 76.06 95 ASP A CA 1
ATOM 798 C C . ASP A 1 95 ? -24.452 26.817 16.340 1.00 76.06 95 ASP A C 1
ATOM 800 O O . ASP A 1 95 ? -25.551 27.116 15.884 1.00 76.06 95 ASP A O 1
ATOM 804 N N . ASN A 1 96 ? -23.953 25.578 16.215 1.00 72.62 96 ASN A N 1
ATOM 805 C CA . ASN A 1 96 ? -24.650 24.501 15.490 1.00 72.62 96 ASN A CA 1
ATOM 806 C C . ASN A 1 96 ? -25.402 23.515 16.388 1.00 72.62 96 ASN A C 1
ATOM 808 O O . ASN A 1 96 ? -26.064 22.615 15.867 1.00 72.62 96 ASN A O 1
ATOM 812 N N . THR A 1 97 ? -25.279 23.613 17.711 1.00 69.31 97 THR A N 1
ATOM 813 C CA . THR A 1 97 ? -26.033 22.730 18.602 1.00 69.31 97 THR A CA 1
ATOM 814 C C . THR A 1 97 ? -27.289 23.455 19.068 1.00 69.31 97 THR A C 1
ATOM 816 O O . THR A 1 97 ? -27.224 24.276 19.974 1.00 69.31 97 THR A O 1
ATOM 819 N N . ASP A 1 98 ? -28.447 23.082 18.519 1.00 67.56 98 ASP A N 1
ATOM 820 C CA . ASP A 1 98 ? -29.776 23.437 19.050 1.00 67.56 98 ASP A CA 1
ATOM 821 C C . ASP A 1 98 ? -30.070 22.713 20.388 1.00 67.56 98 ASP A C 1
ATOM 823 O O . ASP A 1 98 ? -31.198 22.290 20.656 1.00 67.56 98 ASP A O 1
ATOM 827 N N . LEU A 1 99 ? -29.051 22.469 21.221 1.00 61.91 99 LEU A N 1
ATOM 828 C CA . LEU A 1 99 ? -29.261 21.827 22.512 1.00 61.91 99 LEU A CA 1
ATOM 829 C C . LEU A 1 99 ? -29.918 22.852 23.438 1.00 61.91 99 LEU A C 1
ATOM 831 O O . LEU A 1 99 ? -29.364 23.942 23.599 1.00 61.91 99 LEU A O 1
ATOM 835 N N . PRO A 1 100 ? -31.045 22.524 24.094 1.00 59.75 100 PRO A N 1
ATOM 836 C CA . PRO A 1 100 ? -31.483 23.316 25.230 1.00 59.75 100 PRO A CA 1
ATOM 837 C C . PRO A 1 100 ? -30.325 23.362 26.225 1.00 59.75 100 PRO A C 1
ATOM 839 O O . PRO A 1 100 ? -29.722 22.328 26.518 1.00 59.75 100 PRO A O 1
ATOM 842 N N . GLU A 1 101 ? -29.990 24.571 26.669 1.00 58.97 101 GLU A N 1
ATOM 843 C CA . GLU A 1 101 ? -28.932 24.849 27.633 1.00 58.97 101 GLU A CA 1
ATOM 844 C C . GLU A 1 101 ? -29.050 23.840 28.779 1.00 58.97 101 GLU A C 1
ATOM 846 O O . GLU A 1 101 ? -30.030 23.844 29.528 1.00 58.97 101 GLU A O 1
ATOM 851 N N . ILE A 1 102 ? -28.118 22.884 28.843 1.00 62.28 102 ILE A N 1
ATOM 852 C CA . ILE A 1 102 ? -28.108 21.892 29.914 1.00 62.28 102 ILE A CA 1
ATOM 853 C C . ILE A 1 102 ? -27.700 22.671 31.164 1.00 62.28 102 ILE A C 1
ATOM 855 O O . ILE A 1 102 ? -26.517 22.861 31.432 1.00 62.28 102 ILE A O 1
ATOM 859 N N . LEU A 1 103 ? -28.704 23.185 31.876 1.00 58.66 103 LEU A N 1
ATOM 860 C CA . LEU A 1 103 ? -28.562 24.007 33.079 1.00 58.66 103 LEU A CA 1
ATOM 861 C C . LEU A 1 103 ? -27.962 23.234 34.262 1.00 58.66 103 LEU A C 1
ATOM 863 O O . LEU A 1 103 ? -27.526 23.860 35.221 1.00 58.66 103 LEU A O 1
ATOM 867 N N . ASP A 1 104 ? -27.858 21.909 34.162 1.00 60.94 104 ASP A N 1
ATOM 868 C CA . ASP A 1 104 ? -27.207 21.070 35.161 1.00 60.94 104 ASP A CA 1
ATOM 869 C C . ASP A 1 104 ? -25.979 20.389 34.556 1.00 60.94 104 ASP A C 1
ATOM 871 O O . ASP A 1 104 ? -26.061 19.337 33.919 1.00 60.94 104 ASP A O 1
ATOM 875 N N . VAL A 1 105 ? -24.814 21.004 34.763 1.00 61.59 105 VAL A N 1
ATOM 876 C CA . VAL A 1 105 ? -23.514 20.371 34.528 1.00 61.59 105 VAL A CA 1
ATOM 877 C C . VAL A 1 105 ? -23.429 19.145 35.448 1.00 61.59 105 VAL A C 1
ATOM 879 O O . VAL A 1 105 ? -23.414 19.324 36.667 1.00 61.59 105 VAL A O 1
ATOM 882 N N . PRO A 1 106 ? -23.367 17.900 34.938 1.00 60.22 106 PRO A N 1
ATOM 883 C CA . PRO A 1 106 ? -23.119 16.765 35.809 1.00 60.22 106 PRO A CA 1
ATOM 884 C C . PRO A 1 106 ? -21.684 16.876 36.327 1.00 60.22 106 PRO A C 1
ATOM 886 O O . PRO A 1 106 ? -20.729 16.905 35.550 1.00 60.22 106 PRO A O 1
ATOM 889 N N . GLU A 1 107 ? -21.550 16.974 37.648 1.00 57.75 107 GLU A N 1
ATOM 890 C CA . GLU A 1 107 ? -20.279 17.028 38.363 1.00 57.75 107 GLU A CA 1
ATOM 891 C C . GLU A 1 107 ? -19.395 15.845 37.937 1.00 57.75 107 GLU A C 1
ATOM 893 O O . GLU A 1 107 ? -19.692 14.678 38.212 1.00 57.75 107 GLU A O 1
ATOM 898 N N . ILE A 1 108 ? -18.323 16.148 37.198 1.00 60.22 108 ILE A N 1
ATOM 899 C CA . ILE A 1 108 ? -17.361 15.154 36.725 1.00 60.22 108 ILE A CA 1
ATOM 900 C C . ILE A 1 108 ? -16.572 14.698 37.949 1.00 60.22 108 ILE A C 1
ATOM 902 O O . ILE A 1 108 ? -15.634 15.357 38.386 1.00 60.22 108 ILE A O 1
ATOM 906 N N . GLN A 1 109 ? -16.984 13.572 38.527 1.00 55.81 109 GLN A N 1
ATOM 907 C CA . GLN A 1 109 ? -16.266 12.927 39.619 1.00 55.81 109 GLN A CA 1
ATOM 908 C C . GLN A 1 109 ? -14.882 12.501 39.109 1.00 55.81 109 GLN A C 1
ATOM 910 O O . GLN A 1 109 ? -14.756 11.529 38.356 1.00 55.81 109 GLN A O 1
ATOM 915 N N . GLU A 1 110 ? -13.843 13.234 39.513 1.00 52.72 110 GLU A N 1
ATOM 916 C CA . GLU A 1 110 ? -12.457 12.809 39.348 1.00 52.72 110 GLU A CA 1
ATOM 917 C C . GLU A 1 110 ? -12.269 11.480 40.087 1.00 52.72 110 GLU A C 1
ATOM 919 O O . GLU A 1 110 ? -12.323 11.402 41.317 1.00 52.72 110 GLU A O 1
ATOM 924 N N . LYS A 1 111 ? -12.079 10.396 39.329 1.00 55.09 111 LYS A N 1
ATOM 925 C CA . LYS A 1 111 ? -11.661 9.121 39.909 1.00 55.09 111 LYS A CA 1
ATOM 926 C C . LYS A 1 111 ? -10.223 9.270 40.407 1.00 55.09 111 LYS A C 1
ATOM 928 O O . LYS A 1 111 ? -9.313 9.415 39.594 1.00 55.09 111 LYS A O 1
ATOM 933 N N . LYS A 1 112 ? -10.070 9.251 41.735 1.00 45.81 112 LYS A N 1
ATOM 934 C CA . LYS A 1 112 ? -8.796 9.073 42.447 1.00 45.81 112 LYS A CA 1
ATOM 935 C C . LYS A 1 112 ? -8.131 7.743 42.113 1.00 45.81 112 LYS A C 1
ATOM 937 O O . LYS A 1 112 ? -8.872 6.759 41.886 1.00 45.81 112 LYS A O 1
#

Organism: NCBI:txid559131

Foldseek 3Di:
DVVVVVVVVVVVVVVVVVVVVVVVVVVVVVVVLVVLVVQLVVCVVVVNPPSVVVSVCVNVVVPDPPPVVQDADPVRDGDPDPVVSVVSVVVVCVVPDPDDPPPDDPPPPDDD

Mean predicted aligned error: 15.18 Å

Sequence (112 aa):
MKDKQMKRQNQKEYAECSMAVRISIRKDKRNCVETIACSAQEAADKNDSEELYKQRRQLGDNRRKKRDLSIRDENGLTVHNEQEQLKRWYEYFKDNTDLPEILDVPEIQEKK